Protein AF-A0A0D5C1F4-F1 (afdb_monomer_lite)

Radius of gyration: 9.79 Å; chains: 1; bounding box: 27×22×18 Å

Foldseek 3Di:
DPPFDWAAQPVPRDIDTPPDPWCADPVVRATAPPNNYGDDD

Structure (mmCIF, N/CA/C/O backbone):
data_AF-A0A0D5C1F4-F1
#
_entry.id   AF-A0A0D5C1F4-F1
#
loop_
_atom_site.group_PDB
_atom_site.id
_atom_site.type_symbol
_atom_site.label_atom_id
_atom_site.label_alt_id
_atom_site.label_comp_id
_atom_site.label_asym_id
_atom_site.label_entity_id
_atom_site.label_seq_id
_atom_site.pdbx_PDB_ins_code
_atom_site.Cartn_x
_atom_site.Cartn_y
_atom_site.Cartn_z
_atom_site.occupancy
_atom_site.B_iso_or_equiv
_atom_site.auth_seq_id
_atom_site.auth_comp_id
_atom_site.auth_asym_id
_atom_s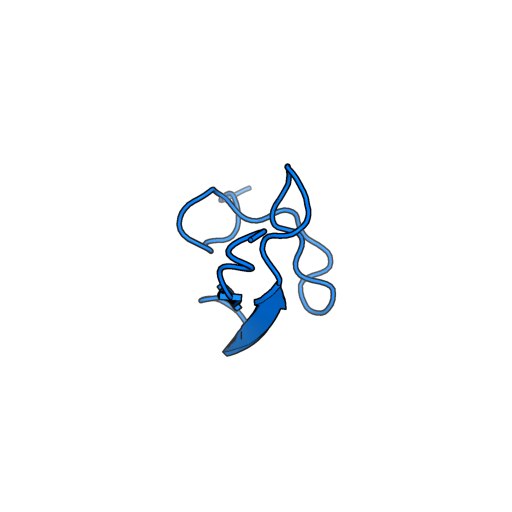ite.auth_atom_id
_atom_site.pdbx_PDB_model_num
ATOM 1 N N . MET A 1 1 ? 18.293 -4.705 -10.845 1.00 44.88 1 MET A N 1
ATOM 2 C CA . MET A 1 1 ? 17.407 -5.347 -9.850 1.00 44.88 1 MET A CA 1
ATOM 3 C C . MET A 1 1 ? 16.429 -4.270 -9.407 1.00 44.88 1 MET A C 1
ATOM 5 O O . MET A 1 1 ? 16.893 -3.240 -8.944 1.00 44.88 1 MET A O 1
ATOM 9 N N . VAL A 1 2 ? 15.129 -4.405 -9.680 1.00 60.22 2 VAL A N 1
ATOM 10 C CA . VAL A 1 2 ? 14.145 -3.377 -9.293 1.00 60.22 2 VAL A CA 1
ATOM 11 C C . VAL A 1 2 ? 13.869 -3.551 -7.802 1.00 60.22 2 VAL A C 1
ATOM 13 O O . VAL A 1 2 ? 13.209 -4.511 -7.408 1.00 60.22 2 VAL A O 1
ATOM 16 N N . GLU A 1 3 ? 14.425 -2.673 -6.967 1.00 62.31 3 GLU A N 1
ATOM 17 C CA . GLU A 1 3 ? 14.112 -2.633 -5.537 1.00 62.31 3 GLU A CA 1
ATOM 18 C C . GLU A 1 3 ? 12.636 -2.272 -5.361 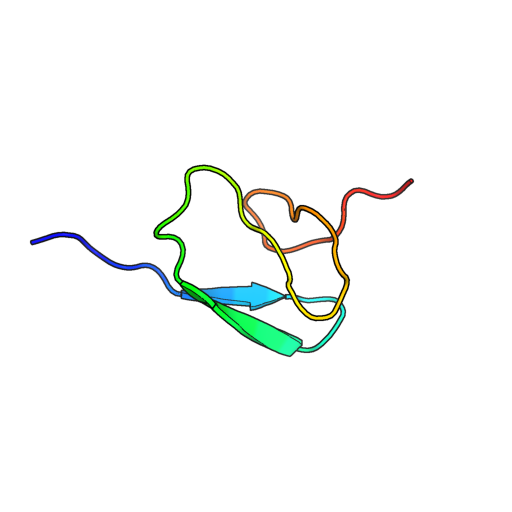1.00 62.31 3 GLU A C 1
ATOM 20 O O . GLU A 1 3 ? 12.235 -1.109 -5.419 1.00 62.31 3 GLU A O 1
ATOM 25 N N . THR A 1 4 ? 11.809 -3.295 -5.164 1.00 69.19 4 THR A N 1
ATOM 26 C CA . THR A 1 4 ? 10.411 -3.112 -4.785 1.00 69.19 4 THR A CA 1
ATOM 27 C C . THR A 1 4 ? 10.390 -2.709 -3.320 1.00 69.19 4 THR A C 1
ATOM 29 O O . THR A 1 4 ? 10.496 -3.548 -2.429 1.00 69.19 4 THR A O 1
ATOM 32 N N . LYS A 1 5 ? 10.308 -1.405 -3.055 1.00 75.62 5 LYS A N 1
ATOM 33 C CA . LYS A 1 5 ? 10.093 -0.906 -1.695 1.00 75.62 5 LYS A CA 1
ATOM 34 C C . LYS A 1 5 ? 8.659 -1.221 -1.293 1.00 75.62 5 LYS A C 1
ATOM 36 O O . LYS A 1 5 ? 7.751 -0.969 -2.071 1.00 75.62 5 LYS A O 1
ATOM 41 N N . PHE A 1 6 ? 8.435 -1.761 -0.106 1.00 76.56 6 PHE A N 1
ATOM 42 C CA . PHE A 1 6 ? 7.086 -1.946 0.427 1.00 76.56 6 PHE A CA 1
ATOM 43 C C . PHE A 1 6 ? 6.749 -0.776 1.344 1.00 76.56 6 PHE A C 1
ATOM 45 O O . PHE A 1 6 ? 7.595 -0.323 2.113 1.00 76.56 6 PHE A O 1
ATOM 52 N N . TYR A 1 7 ? 5.528 -0.261 1.230 1.00 78.44 7 TYR A N 1
ATOM 53 C CA . TYR A 1 7 ? 5.021 0.812 2.074 1.00 78.44 7 TYR A CA 1
ATOM 54 C C . TYR A 1 7 ? 3.822 0.307 2.853 1.00 78.44 7 TYR A C 1
ATOM 56 O O . TYR A 1 7 ? 3.013 -0.471 2.354 1.00 78.44 7 TYR A O 1
ATOM 64 N N . ILE A 1 8 ? 3.714 0.783 4.086 1.00 82.12 8 ILE A N 1
ATOM 65 C CA . ILE A 1 8 ? 2.608 0.468 4.977 1.00 82.12 8 ILE A CA 1
ATOM 66 C C . ILE A 1 8 ? 1.745 1.716 5.073 1.00 82.12 8 ILE A C 1
ATOM 68 O O . ILE A 1 8 ? 2.236 2.806 5.375 1.00 82.12 8 ILE A O 1
ATOM 72 N N . CYS A 1 9 ? 0.451 1.572 4.804 1.00 83.88 9 CYS A N 1
ATOM 73 C CA . CYS A 1 9 ? -0.497 2.658 4.984 1.00 83.88 9 CYS A CA 1
ATOM 74 C C . CYS A 1 9 ? -0.636 2.927 6.480 1.00 83.88 9 CYS A C 1
ATOM 76 O O . CYS A 1 9 ? -1.151 2.082 7.208 1.00 83.88 9 CYS A O 1
ATOM 78 N N . LYS A 1 10 ? -0.248 4.115 6.948 1.00 81.94 10 LYS A N 1
ATOM 79 C CA . LYS A 1 10 ? -0.377 4.457 8.374 1.00 81.94 10 LYS A CA 1
ATOM 80 C C . LYS A 1 10 ? -1.821 4.617 8.849 1.00 81.94 10 LYS A C 1
ATOM 82 O O . LYS A 1 10 ? -2.055 4.660 10.049 1.00 81.94 10 LYS A O 1
ATOM 87 N N . ASN A 1 11 ? -2.776 4.704 7.923 1.00 82.19 11 ASN A N 1
ATOM 88 C CA . ASN A 1 11 ? -4.189 4.816 8.262 1.00 82.19 11 ASN A CA 1
ATOM 89 C C . ASN A 1 11 ? -4.849 3.455 8.519 1.00 82.19 11 ASN A C 1
ATOM 91 O O . ASN A 1 11 ? -5.530 3.289 9.521 1.00 82.19 11 ASN A O 1
ATOM 95 N N . CYS A 1 12 ? -4.660 2.481 7.622 1.00 83.94 12 CYS A N 1
ATOM 96 C CA . CYS A 1 12 ? -5.325 1.174 7.716 1.00 83.94 12 CYS A CA 1
ATOM 97 C C . CYS A 1 12 ? -4.380 0.004 8.021 1.00 83.94 12 CYS A C 1
ATOM 99 O O . CYS A 1 12 ? -4.842 -1.124 8.154 1.00 83.94 12 CYS A O 1
ATOM 101 N N . GLY A 1 13 ? -3.067 0.239 8.079 1.00 82.00 13 GLY A N 1
ATOM 102 C CA . GLY A 1 13 ? -2.053 -0.790 8.331 1.00 82.00 13 GLY A CA 1
ATOM 103 C C . GLY A 1 13 ? -1.767 -1.715 7.145 1.00 82.00 13 GLY A C 1
ATOM 104 O O . GLY A 1 13 ? -0.978 -2.641 7.277 1.00 82.00 13 GLY A O 1
ATOM 105 N N . THR A 1 14 ? -2.388 -1.492 5.984 1.00 84.19 14 THR A N 1
ATOM 106 C CA . THR A 1 14 ? -2.196 -2.351 4.806 1.00 84.19 14 THR A CA 1
ATOM 107 C C . THR A 1 14 ? -0.851 -2.098 4.140 1.00 84.19 14 THR A C 1
ATOM 109 O O . THR A 1 14 ? -0.493 -0.949 3.874 1.00 84.19 14 THR A O 1
ATOM 112 N N . GLU A 1 15 ? -0.155 -3.180 3.811 1.00 82.44 15 GLU A N 1
ATOM 113 C CA . GLU A 1 15 ? 1.115 -3.180 3.090 1.00 82.44 15 GLU A CA 1
ATOM 114 C C . GLU A 1 15 ? 0.867 -3.215 1.577 1.00 82.44 15 GLU A C 1
ATOM 116 O O . GLU A 1 15 ? -0.008 -3.935 1.091 1.00 82.44 15 GLU A O 1
ATOM 121 N N . PHE A 1 16 ? 1.619 -2.432 0.811 1.00 77.88 16 PHE A N 1
ATOM 122 C CA . PHE A 1 16 ? 1.516 -2.416 -0.643 1.00 77.88 16 PHE A CA 1
ATOM 123 C C . PHE A 1 16 ? 2.872 -2.087 -1.288 1.00 77.88 16 PHE A C 1
ATOM 125 O O . PHE A 1 16 ? 3.691 -1.363 -0.709 1.00 77.88 16 PHE A O 1
ATOM 132 N N . PRO A 1 17 ? 3.150 -2.642 -2.479 1.00 74.12 17 PRO A N 1
ATOM 133 C CA . PRO A 1 17 ? 4.412 -2.414 -3.168 1.00 74.12 17 PRO A CA 1
ATOM 134 C C . PRO A 1 17 ? 4.472 -1.001 -3.770 1.00 74.12 17 PRO A C 1
ATOM 136 O O . PRO A 1 17 ? 3.537 -0.536 -4.415 1.00 74.12 17 PRO A O 1
ATOM 139 N N . SER A 1 18 ? 5.613 -0.329 -3.618 1.00 71.06 18 SER A N 1
ATOM 140 C CA . SER A 1 18 ? 5.969 0.957 -4.244 1.00 71.06 18 SER A CA 1
ATOM 141 C C . SER A 1 18 ? 6.413 0.780 -5.695 1.00 71.06 18 SER A C 1
ATOM 143 O O . SER A 1 18 ? 7.390 1.364 -6.160 1.00 71.06 18 SER A O 1
ATOM 145 N N . THR A 1 19 ? 5.729 -0.098 -6.419 1.00 63.91 19 THR A N 1
ATOM 146 C CA . THR A 1 19 ? 5.935 -0.285 -7.858 1.00 63.91 19 THR A CA 1
ATOM 147 C C . THR A 1 19 ? 5.319 0.848 -8.668 1.00 63.91 19 THR A C 1
ATOM 149 O O . THR A 1 19 ? 5.641 1.020 -9.839 1.00 63.91 19 THR A O 1
ATOM 152 N N . GLU A 1 20 ? 4.434 1.628 -8.055 1.00 56.56 20 GLU A N 1
ATOM 153 C CA . GLU A 1 20 ? 3.676 2.672 -8.717 1.00 56.56 20 GLU A CA 1
ATOM 154 C C . GLU A 1 20 ? 4.224 4.038 -8.301 1.00 56.56 20 GLU A C 1
ATOM 156 O O . GLU A 1 20 ? 4.382 4.340 -7.120 1.00 56.56 20 GLU A O 1
ATOM 161 N N . VAL A 1 21 ? 4.476 4.903 -9.287 1.00 61.66 21 VAL A N 1
ATOM 162 C CA . VAL A 1 21 ? 4.871 6.320 -9.118 1.00 61.66 21 VAL A CA 1
ATOM 163 C C . VAL A 1 21 ? 3.934 7.077 -8.150 1.00 61.66 21 VAL A C 1
ATOM 165 O O . VAL A 1 21 ? 4.277 8.145 -7.638 1.00 61.66 21 VAL A O 1
ATOM 168 N N . ARG A 1 22 ? 2.753 6.511 -7.874 1.00 65.06 22 ARG A N 1
ATOM 169 C CA . ARG A 1 22 ? 1.779 6.943 -6.877 1.00 65.06 22 ARG A CA 1
ATOM 170 C C . ARG A 1 22 ? 1.528 5.817 -5.879 1.00 65.06 22 ARG A C 1
ATOM 172 O O . ARG A 1 22 ? 1.112 4.730 -6.260 1.00 65.06 22 ARG A O 1
ATOM 179 N N . LEU A 1 23 ? 1.720 6.108 -4.597 1.00 73.69 23 LEU A N 1
ATOM 180 C CA . LEU A 1 23 ? 1.311 5.217 -3.518 1.00 73.69 23 LEU A CA 1
ATOM 181 C C . LEU A 1 23 ? -0.218 5.268 -3.442 1.00 73.69 23 LEU A C 1
ATOM 183 O O . LEU A 1 23 ? -0.781 6.332 -3.211 1.00 73.69 23 LEU A O 1
ATOM 187 N N . TYR A 1 24 ? -0.900 4.149 -3.666 1.00 78.19 24 TYR A N 1
ATOM 188 C CA . TYR A 1 24 ? -2.358 4.075 -3.576 1.00 78.19 24 TYR A CA 1
ATOM 189 C C . TYR A 1 24 ? -2.774 2.999 -2.583 1.00 78.19 24 TYR A C 1
ATOM 191 O O . TYR A 1 24 ? -2.418 1.827 -2.710 1.00 78.19 24 TYR A O 1
ATOM 199 N N . CYS A 1 25 ? -3.576 3.388 -1.597 1.00 79.94 25 CYS A N 1
ATOM 200 C CA . CYS A 1 25 ? -4.146 2.445 -0.657 1.00 79.94 25 CYS A CA 1
ATO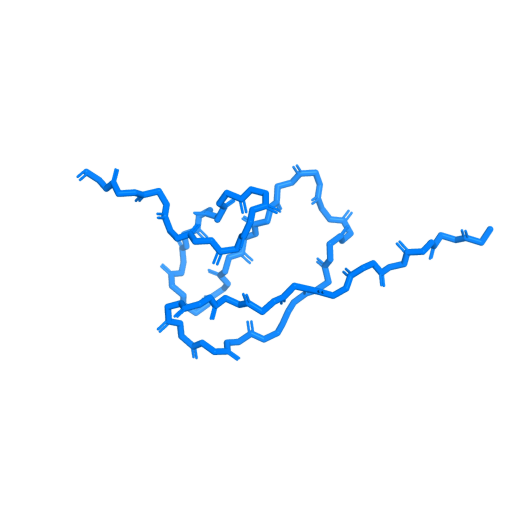M 201 C C . CYS A 1 25 ? -5.468 1.898 -1.197 1.00 79.94 25 CYS A C 1
ATOM 203 O O . CYS A 1 25 ? -6.466 2.617 -1.224 1.00 79.94 25 CYS A O 1
ATOM 205 N N . LYS A 1 26 ? -5.516 0.605 -1.543 1.00 78.69 26 LYS A N 1
ATOM 206 C CA . LYS A 1 26 ? -6.759 -0.066 -1.978 1.00 78.69 26 LYS A CA 1
ATOM 207 C C . LYS A 1 26 ? -7.833 -0.125 -0.887 1.00 78.69 26 LYS A C 1
ATOM 209 O O . LYS A 1 26 ? -9.017 -0.166 -1.206 1.00 78.69 26 LYS A O 1
ATOM 214 N N . VAL A 1 27 ? -7.428 -0.106 0.383 1.00 82.88 27 VAL A N 1
ATOM 215 C CA . VAL A 1 27 ? -8.343 -0.157 1.534 1.00 82.88 27 VAL A CA 1
ATOM 216 C C . VAL A 1 27 ? -8.949 1.216 1.812 1.00 82.88 27 VAL A C 1
ATOM 218 O O . VAL A 1 27 ? -10.166 1.354 1.839 1.00 82.88 27 VAL A O 1
ATOM 221 N N . CYS A 1 28 ? -8.118 2.255 1.921 1.00 81.38 28 CYS A N 1
ATOM 222 C CA . CYS A 1 28 ? -8.591 3.634 2.095 1.00 81.38 28 CYS A CA 1
ATOM 223 C C . CYS A 1 28 ? -9.135 4.249 0.793 1.00 81.38 28 CYS A C 1
ATOM 225 O O . CYS A 1 28 ? -9.591 5.391 0.793 1.00 81.38 28 CYS A O 1
ATOM 227 N N . LYS A 1 29 ? -9.012 3.525 -0.328 1.00 82.19 29 LYS A N 1
ATOM 228 C CA . LYS A 1 29 ? -9.310 3.964 -1.699 1.00 82.19 29 LYS A CA 1
ATOM 229 C C . LYS A 1 29 ? -8.753 5.352 -2.031 1.00 82.19 29 LYS A C 1
ATOM 231 O O . LYS A 1 29 ? -9.356 6.111 -2.783 1.00 82.19 29 LYS A O 1
ATOM 236 N N . SER A 1 30 ? -7.594 5.672 -1.465 1.00 80.62 30 SER A N 1
ATOM 237 C CA . SER A 1 30 ? -7.009 7.010 -1.473 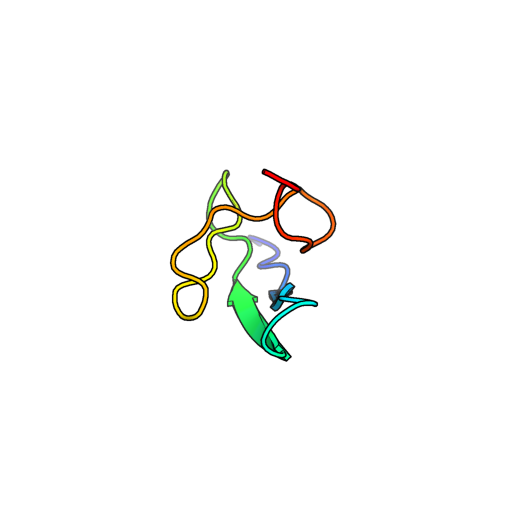1.00 80.62 30 SER A CA 1
ATOM 238 C C . SER A 1 30 ? -5.545 6.948 -1.874 1.00 80.62 30 SER A C 1
ATOM 240 O O . SER A 1 30 ? -4.831 6.000 -1.532 1.00 80.62 30 SER A O 1
ATOM 242 N N . ASN A 1 31 ? -5.097 7.974 -2.596 1.00 78.19 31 ASN A N 1
ATOM 243 C CA . ASN A 1 31 ? -3.674 8.172 -2.842 1.00 78.19 31 ASN A CA 1
ATOM 244 C C . ASN A 1 31 ? -3.002 8.498 -1.512 1.00 78.19 31 ASN A C 1
ATOM 246 O O . ASN A 1 31 ? -3.579 9.211 -0.705 1.00 78.19 31 ASN A O 1
ATOM 250 N N . LEU A 1 32 ? -1.816 7.962 -1.282 1.00 76.56 32 LEU A N 1
ATOM 251 C CA . LEU A 1 32 ? -0.977 8.253 -0.135 1.00 76.56 32 LEU A CA 1
ATOM 252 C C . LEU A 1 32 ? 0.190 9.132 -0.593 1.00 76.56 32 LEU A C 1
ATOM 254 O O . LEU A 1 32 ? 0.655 9.040 -1.733 1.00 76.56 32 LEU A O 1
ATOM 258 N N . ASP A 1 33 ? 0.681 9.987 0.296 1.00 73.81 33 ASP A N 1
ATOM 259 C CA . ASP A 1 33 ? 1.936 10.698 0.073 1.00 73.81 33 ASP A CA 1
ATOM 260 C C . ASP A 1 33 ? 3.137 9.741 0.109 1.00 73.81 33 ASP A C 1
ATOM 262 O O . ASP A 1 33 ? 3.031 8.607 0.576 1.00 73.81 33 ASP A O 1
ATOM 266 N N . LYS A 1 34 ? 4.309 10.209 -0.350 1.00 68.06 34 LYS A N 1
ATOM 267 C CA . LYS A 1 34 ? 5.583 9.454 -0.358 1.00 68.06 34 LYS A CA 1
ATOM 268 C C . LYS A 1 34 ? 6.011 8.902 1.013 1.00 68.06 34 LYS A C 1
ATOM 270 O O . LYS A 1 34 ? 6.928 8.086 1.063 1.00 68.06 34 LYS A O 1
ATOM 275 N N . SER A 1 35 ? 5.375 9.326 2.105 1.00 67.06 35 SER A N 1
ATOM 276 C CA . SER A 1 35 ? 5.594 8.846 3.471 1.00 67.06 35 SER A CA 1
ATOM 277 C C . SER A 1 35 ? 4.501 7.884 3.967 1.00 67.06 35 SER A C 1
ATOM 279 O O . SER A 1 35 ? 4.561 7.445 5.116 1.00 67.06 35 SER A O 1
ATOM 281 N N . GLY A 1 36 ? 3.537 7.511 3.118 1.00 68.50 36 GLY A N 1
ATOM 282 C CA . GLY A 1 36 ? 2.485 6.543 3.427 1.00 68.50 36 GLY A CA 1
ATOM 283 C C . GLY A 1 36 ? 1.322 7.102 4.250 1.00 68.50 36 GLY A C 1
ATOM 284 O O . GLY A 1 36 ? 0.562 6.306 4.813 1.00 68.50 36 GLY A O 1
ATOM 285 N N . ASN A 1 37 ? 1.165 8.432 4.341 1.00 70.56 37 ASN A N 1
ATOM 286 C CA . ASN A 1 37 ? -0.018 9.038 4.962 1.00 70.56 37 ASN A CA 1
ATOM 287 C C . ASN A 1 37 ? -1.075 9.389 3.914 1.00 70.56 37 ASN A C 1
ATOM 289 O O . ASN A 1 37 ? -0.795 9.523 2.72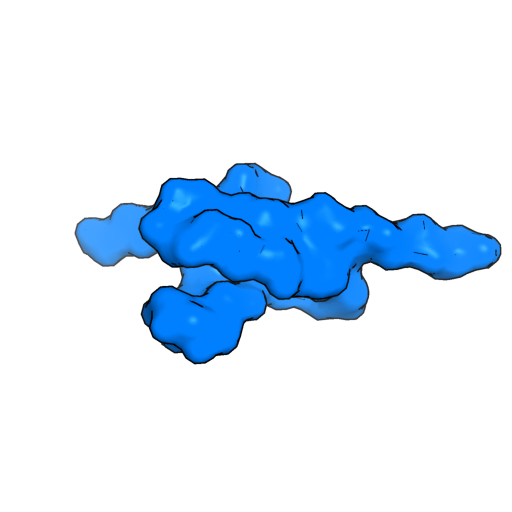2 1.00 70.56 37 ASN A O 1
ATOM 293 N N . LEU A 1 38 ? -2.320 9.495 4.373 1.00 67.00 38 LEU A N 1
ATOM 294 C CA . LEU A 1 38 ? -3.397 10.040 3.561 1.00 67.00 38 LEU A CA 1
ATOM 295 C C . LEU A 1 38 ? -3.177 11.550 3.403 1.00 67.00 38 LEU A C 1
ATOM 297 O O . LEU A 1 38 ? -2.891 12.211 4.407 1.00 67.00 38 LEU A O 1
ATOM 301 N N . PRO A 1 39 ? -3.348 12.115 2.196 1.00 66.38 39 PRO A N 1
ATOM 302 C CA . PRO A 1 39 ? -3.463 13.549 2.039 1.00 66.38 39 PRO A CA 1
ATOM 303 C C . PRO A 1 39 ? -4.644 13.983 2.905 1.00 66.38 39 PRO A C 1
ATOM 305 O O . PRO A 1 39 ? -5.762 13.494 2.732 1.00 66.38 39 PRO A O 1
ATOM 308 N N . LYS A 1 40 ? -4.372 14.837 3.896 1.00 57.62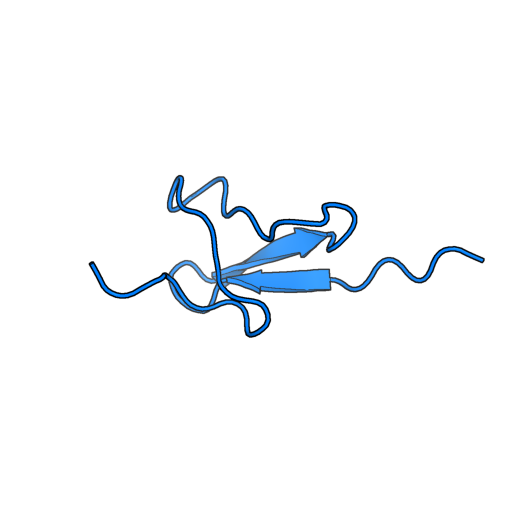 40 LYS A N 1
ATOM 309 C CA . LYS A 1 40 ? -5.432 15.489 4.665 1.00 57.62 40 LYS A CA 1
ATOM 310 C C . LYS A 1 40 ? -6.289 16.267 3.667 1.00 57.62 40 LYS A C 1
ATOM 312 O O . LYS A 1 40 ? -5.748 17.116 2.959 1.00 57.62 40 LYS A O 1
ATOM 317 N N . LEU A 1 41 ? -7.563 15.886 3.579 1.00 55.22 41 LEU A N 1
ATOM 318 C CA . LEU A 1 41 ? -8.585 16.590 2.810 1.00 55.22 41 LEU A CA 1
ATOM 319 C C . LEU A 1 41 ? -8.824 17.979 3.414 1.00 55.22 41 LEU A C 1
ATOM 321 O O . LEU A 1 41 ? -8.800 18.067 4.666 1.00 55.22 41 LEU A O 1
#

pLDDT: mean 72.85, std 9.45, range [44.88, 84.19]

Sequence (41 aa):
MVETKFYICKNCGTEFPSTEVRLYCKVCKSNLDKSGNLPKL

Organism: NCBI:txid1580092

Secondary structure (DSSP, 8-state):
-----EEE-TTT--EEETTSSSEEETTTTEEE-TTSPPPP-